Protein AF-A0A7Y9US26-F1 (afdb_monomer_lite)

Organism: NCBI:txid1119534

pLDDT: mean 77.06, std 10.56, range [42.47, 89.88]

Secondary structure (DSSP, 8-state):
-------HHHHHHHHHHHHHHHHHHHHHHHHHHHHHHHHHHHHGGGHHHHHHHHHHHHHHHHHHHHHHHHHHHHHHHHTTHHHHHHHHHHHHHHTS------

Radius of gyration: 23.84 Å; chains: 1; bounding box: 42×35×77 Å

Foldseek 3Di:
DDPPADDPVRLVVLLVVLLVLLVVLVVVLVVLVVVLVVVLVVCVVCSVVCVVVSVVSSVVSNVVSVVSSVVSNCRSVVRRPVVVVVVVVVVVVVPPDPPPPD

Sequence (102 aa):
MVDIAMDPEVAAPIVERFASLADELEQVRWSFLTQATAVDNACGEFSASVADGTDGFQVSWRSAADTCAVTAGLISGNTNVFDLELQRLDADLAQVPDISGG

Structure (mmCIF, N/CA/C/O backbone):
data_AF-A0A7Y9US26-F1
#
_entry.id   AF-A0A7Y9US26-F1
#
loop_
_atom_site.group_PDB
_atom_site.id
_atom_site.type_symbol
_atom_site.label_atom_id
_atom_site.label_alt_id
_atom_site.label_comp_id
_atom_site.label_asym_id
_atom_site.label_entity_id
_atom_site.label_seq_id
_atom_site.pdbx_PDB_ins_code
_atom_site.Cartn_x
_atom_site.Cartn_y
_atom_site.Cartn_z
_atom_site.occupancy
_atom_site.B_iso_or_equiv
_atom_site.auth_seq_id
_atom_site.auth_comp_id
_atom_site.auth_asym_id
_atom_site.auth_atom_id
_atom_site.pdbx_PDB_model_num
ATOM 1 N N . MET A 1 1 ? 6.569 3.555 -38.977 1.00 43.06 1 MET A N 1
ATOM 2 C CA . MET A 1 1 ? 6.662 2.688 -37.791 1.00 43.06 1 MET A CA 1
ATOM 3 C C . MET A 1 1 ? 6.599 3.638 -36.615 1.00 43.06 1 MET A C 1
ATOM 5 O O . MET A 1 1 ? 7.433 4.527 -36.559 1.00 43.06 1 MET A O 1
ATOM 9 N N . VAL A 1 2 ? 5.506 3.621 -35.856 1.00 43.59 2 VAL A N 1
ATOM 10 C CA . VAL A 1 2 ? 5.379 4.481 -34.672 1.00 43.59 2 VAL A CA 1
ATOM 11 C C . VAL A 1 2 ? 6.197 3.791 -33.596 1.00 43.59 2 VAL A C 1
ATOM 13 O O . VAL A 1 2 ? 5.891 2.642 -33.287 1.00 43.59 2 VAL A O 1
ATOM 16 N N . ASP A 1 3 ? 7.246 4.441 -33.100 1.00 50.47 3 ASP A N 1
ATOM 17 C CA . ASP A 1 3 ? 7.940 3.963 -31.909 1.00 50.47 3 ASP A CA 1
ATOM 18 C C . ASP A 1 3 ? 6.929 3.983 -30.760 1.00 50.47 3 ASP A C 1
ATOM 20 O O . ASP A 1 3 ? 6.481 5.042 -30.322 1.00 50.47 3 ASP A O 1
ATOM 24 N N . ILE A 1 4 ? 6.524 2.795 -30.311 1.00 57.38 4 ILE A N 1
ATOM 25 C CA . ILE A 1 4 ? 5.749 2.593 -29.078 1.00 57.38 4 ILE A CA 1
ATOM 26 C C . ILE A 1 4 ? 6.743 2.497 -27.904 1.00 57.38 4 ILE A C 1
ATOM 28 O O . ILE A 1 4 ? 6.494 1.803 -26.931 1.00 57.38 4 ILE A O 1
ATOM 32 N N . ALA A 1 5 ? 7.898 3.156 -28.015 1.00 61.25 5 ALA A N 1
ATOM 33 C CA . ALA A 1 5 ? 8.958 3.075 -27.027 1.00 61.25 5 ALA A CA 1
ATOM 34 C C . ALA A 1 5 ? 9.011 4.366 -26.214 1.00 61.25 5 ALA A C 1
ATOM 36 O O . ALA A 1 5 ? 9.034 5.472 -26.765 1.00 61.25 5 ALA A O 1
ATOM 37 N N . MET A 1 6 ? 9.006 4.223 -24.892 1.00 69.44 6 MET A N 1
ATOM 38 C CA . MET A 1 6 ? 9.196 5.345 -23.982 1.00 69.44 6 MET A CA 1
ATOM 39 C C . MET A 1 6 ? 10.691 5.610 -23.836 1.00 69.44 6 MET A C 1
ATOM 41 O O . MET A 1 6 ? 11.464 4.700 -23.556 1.00 69.44 6 MET A O 1
ATOM 45 N N . ASP A 1 7 ? 11.100 6.865 -24.013 1.00 80.69 7 ASP A N 1
ATOM 46 C CA . ASP A 1 7 ? 12.499 7.259 -23.846 1.00 80.69 7 ASP A CA 1
ATOM 47 C C . ASP A 1 7 ? 13.007 6.857 -22.438 1.00 80.69 7 ASP A C 1
ATOM 49 O O . ASP A 1 7 ? 12.328 7.157 -21.446 1.00 80.69 7 ASP A O 1
ATOM 53 N N . PRO A 1 8 ? 14.174 6.193 -22.307 1.00 78.19 8 PRO A N 1
ATOM 54 C CA . PRO A 1 8 ? 14.758 5.834 -21.015 1.00 78.19 8 PRO A CA 1
ATOM 55 C C . PRO A 1 8 ? 14.890 7.004 -20.032 1.00 78.19 8 PRO A C 1
ATOM 57 O O . PRO A 1 8 ? 14.695 6.813 -18.830 1.00 78.19 8 PRO A O 1
ATOM 60 N N . GLU A 1 9 ? 15.176 8.214 -20.521 1.00 81.06 9 GLU A N 1
ATOM 61 C CA . GLU A 1 9 ? 15.270 9.422 -19.693 1.00 81.06 9 GLU A CA 1
ATOM 62 C C . GLU A 1 9 ? 13.900 9.856 -19.152 1.00 81.06 9 GLU A C 1
ATOM 64 O O . GLU A 1 9 ? 13.811 10.444 -18.074 1.00 81.06 9 GLU A O 1
ATOM 69 N N . VAL A 1 10 ? 12.817 9.516 -19.857 1.00 81.31 10 VAL A N 1
ATOM 70 C CA . VAL A 1 10 ? 11.428 9.735 -19.422 1.00 81.31 10 VAL A CA 1
ATOM 71 C C . VAL A 1 10 ? 10.958 8.614 -18.491 1.00 81.31 10 VAL A C 1
ATOM 73 O O . VAL A 1 10 ? 10.235 8.871 -17.528 1.00 81.31 10 VAL A O 1
ATOM 76 N N . ALA A 1 11 ? 11.390 7.377 -18.734 1.00 81.00 11 ALA A N 1
ATOM 77 C CA . ALA A 1 11 ? 11.054 6.215 -17.919 1.00 81.00 11 ALA A CA 1
ATOM 78 C C . ALA A 1 11 ? 11.685 6.264 -16.518 1.00 81.00 11 ALA A C 1
ATOM 80 O O . ALA A 1 11 ? 11.019 5.945 -15.533 1.00 81.00 11 ALA A O 1
ATOM 81 N N . ALA A 1 12 ? 12.950 6.680 -16.410 1.00 81.00 12 ALA A N 1
ATOM 82 C CA . ALA A 1 12 ? 13.696 6.705 -15.151 1.00 81.00 12 ALA A CA 1
ATOM 83 C C . ALA A 1 12 ? 12.974 7.433 -13.992 1.00 81.00 12 ALA A C 1
ATOM 85 O O . ALA A 1 12 ? 12.782 6.809 -12.943 1.00 81.00 12 ALA A O 1
ATOM 86 N N . PRO A 1 13 ? 12.499 8.689 -14.144 1.00 82.75 13 PRO A N 1
ATOM 87 C CA . PRO A 1 13 ? 11.794 9.381 -13.062 1.00 82.75 13 PRO A CA 1
ATOM 88 C C . PRO A 1 13 ? 10.440 8.741 -12.715 1.00 82.75 13 PRO A C 1
ATOM 90 O O . PRO A 1 13 ? 9.989 8.839 -11.574 1.00 82.75 13 PRO A O 1
ATOM 93 N N . ILE A 1 14 ? 9.784 8.069 -13.670 1.00 81.12 14 ILE A N 1
ATOM 94 C CA . ILE A 1 14 ? 8.529 7.340 -13.430 1.00 81.12 14 ILE A CA 1
ATOM 95 C C . ILE A 1 14 ? 8.806 6.109 -12.563 1.00 81.12 14 ILE A C 1
ATOM 97 O O . ILE A 1 14 ? 8.142 5.925 -11.542 1.00 81.12 14 ILE A O 1
ATOM 101 N N . VAL A 1 15 ? 9.809 5.302 -12.926 1.00 82.38 15 VAL A N 1
ATOM 102 C CA . VAL A 1 15 ? 10.231 4.133 -12.137 1.00 82.38 15 VAL A CA 1
ATOM 103 C C . VAL A 1 15 ? 10.576 4.551 -1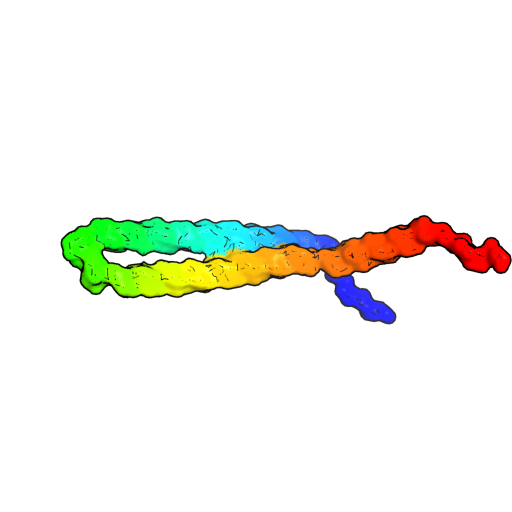0.712 1.00 82.38 15 VAL A C 1
ATOM 105 O O . VAL A 1 15 ? 10.043 3.974 -9.765 1.00 82.38 15 VAL A O 1
ATOM 108 N N . GLU A 1 16 ? 11.415 5.578 -10.554 1.00 85.75 16 GLU A N 1
ATOM 109 C CA . GLU A 1 16 ? 11.845 6.068 -9.243 1.00 85.75 16 GLU A CA 1
ATOM 110 C C . GLU A 1 16 ? 10.657 6.547 -8.403 1.00 85.75 16 GLU A C 1
ATOM 112 O O . GLU A 1 16 ? 10.508 6.144 -7.245 1.00 85.75 16 GLU A O 1
ATOM 117 N N . ARG A 1 17 ? 9.752 7.344 -8.988 1.00 88.94 17 ARG A N 1
ATOM 118 C CA . ARG A 1 17 ? 8.591 7.855 -8.254 1.00 88.94 17 ARG A CA 1
ATOM 119 C C . ARG A 1 17 ? 7.656 6.738 -7.808 1.00 88.94 17 ARG A C 1
ATOM 121 O O . ARG A 1 17 ? 7.179 6.783 -6.676 1.00 88.94 17 ARG A O 1
ATOM 128 N N . PHE A 1 18 ? 7.369 5.765 -8.670 1.00 83.38 18 PHE A N 1
ATOM 129 C CA . PHE A 1 18 ? 6.456 4.673 -8.335 1.00 83.38 18 PHE A CA 1
ATOM 130 C C . PHE A 1 18 ? 7.081 3.642 -7.390 1.00 83.38 18 PHE A C 1
ATOM 132 O O . PHE A 1 18 ? 6.365 3.103 -6.549 1.00 83.38 18 PHE A O 1
ATOM 139 N N . ALA A 1 19 ? 8.398 3.426 -7.447 1.00 82.75 19 ALA A N 1
ATOM 140 C CA . ALA A 1 19 ? 9.113 2.650 -6.434 1.00 82.75 19 ALA A CA 1
ATOM 141 C C . ALA A 1 19 ? 9.033 3.334 -5.059 1.00 82.75 19 ALA A C 1
ATOM 143 O O . ALA A 1 19 ? 8.582 2.727 -4.092 1.00 82.75 19 ALA A O 1
ATOM 144 N N . SER A 1 20 ? 9.348 4.632 -4.995 1.00 88.25 20 SER A N 1
ATOM 145 C CA . SER A 1 20 ? 9.215 5.425 -3.768 1.00 88.25 20 SER A CA 1
ATOM 146 C C . SER A 1 20 ? 7.774 5.453 -3.247 1.00 88.25 20 SER A C 1
ATOM 148 O O . SER A 1 20 ? 7.558 5.357 -2.042 1.00 88.25 20 SER A O 1
ATOM 150 N N . LEU A 1 21 ? 6.779 5.543 -4.133 1.00 84.75 21 LEU A N 1
ATOM 151 C CA . LEU A 1 21 ? 5.368 5.495 -3.751 1.00 84.75 21 LEU A CA 1
ATOM 152 C C . LEU A 1 21 ? 4.977 4.132 -3.161 1.00 84.75 21 LEU A C 1
ATOM 154 O O . LEU A 1 21 ? 4.208 4.088 -2.204 1.00 84.75 21 LEU A O 1
ATOM 158 N N . ALA A 1 22 ? 5.491 3.026 -3.705 1.00 84.56 22 ALA A N 1
ATOM 159 C CA . ALA A 1 22 ? 5.256 1.698 -3.142 1.00 84.56 22 ALA A CA 1
ATOM 160 C C . ALA A 1 22 ? 5.803 1.599 -1.706 1.00 84.56 22 ALA A C 1
ATOM 162 O O . ALA A 1 22 ? 5.090 1.138 -0.813 1.00 84.56 22 ALA A O 1
ATOM 163 N N . ASP A 1 23 ? 7.007 2.123 -1.463 1.00 87.44 23 ASP A N 1
ATOM 164 C CA . ASP A 1 23 ? 7.612 2.174 -0.127 1.00 87.44 23 ASP A CA 1
ATOM 165 C C . ASP A 1 23 ? 6.830 3.083 0.840 1.00 87.44 23 ASP A C 1
ATOM 167 O O . ASP A 1 23 ? 6.643 2.744 2.011 1.00 87.44 23 ASP A O 1
ATOM 171 N N . GLU A 1 24 ? 6.348 4.239 0.370 1.00 89.88 24 GLU A N 1
ATOM 172 C CA . GLU A 1 24 ? 5.484 5.146 1.141 1.00 89.88 24 GLU A CA 1
ATOM 173 C C . GLU A 1 24 ? 4.184 4.445 1.568 1.00 89.88 24 GLU A C 1
ATOM 175 O O . GLU A 1 24 ? 3.751 4.558 2.717 1.00 89.88 24 GLU A O 1
ATOM 180 N N . LEU A 1 25 ? 3.563 3.691 0.660 1.00 86.69 25 LEU A N 1
ATOM 181 C CA . LEU A 1 25 ? 2.311 2.978 0.915 1.00 86.69 25 LEU A CA 1
ATOM 182 C C . LEU A 1 25 ? 2.494 1.802 1.881 1.00 86.69 25 LEU A C 1
ATOM 184 O O . LEU A 1 25 ? 1.633 1.584 2.737 1.00 86.69 25 LEU A O 1
ATOM 188 N N . GLU A 1 26 ? 3.627 1.101 1.817 1.00 86.44 26 GLU A N 1
ATOM 189 C CA . GLU A 1 26 ? 3.981 0.080 2.808 1.00 86.44 26 GLU A CA 1
ATOM 190 C C . GLU A 1 26 ? 4.158 0.705 4.202 1.00 86.44 26 GLU A C 1
ATOM 192 O O . GLU A 1 26 ? 3.671 0.176 5.201 1.00 86.44 26 GLU A O 1
ATOM 197 N N . GLN A 1 27 ? 4.777 1.884 4.301 1.00 88.69 27 GLN A N 1
ATOM 198 C CA . GLN A 1 27 ? 4.883 2.599 5.579 1.00 88.69 27 GLN A CA 1
ATOM 199 C C . GLN A 1 27 ? 3.513 3.031 6.122 1.00 88.69 27 GLN A C 1
ATOM 201 O O . GLN A 1 27 ? 3.241 2.883 7.317 1.00 88.69 27 GLN A O 1
ATOM 206 N N . VAL A 1 28 ? 2.618 3.522 5.259 1.00 87.81 28 VAL A N 1
ATOM 207 C CA . VAL A 1 28 ? 1.232 3.862 5.628 1.00 87.81 28 VAL A CA 1
ATOM 208 C C . VAL A 1 28 ? 0.491 2.633 6.160 1.00 87.81 28 VAL A C 1
ATOM 210 O O . VAL A 1 28 ? -0.180 2.712 7.192 1.00 87.81 28 VAL A O 1
ATOM 213 N N . ARG A 1 29 ? 0.656 1.480 5.509 1.00 84.75 29 ARG A N 1
ATOM 214 C CA . ARG A 1 29 ? 0.104 0.197 5.955 1.00 84.75 29 ARG A CA 1
ATOM 215 C C . ARG A 1 29 ? 0.556 -0.157 7.375 1.00 84.75 29 ARG A C 1
ATOM 217 O O . ARG A 1 29 ? -0.285 -0.494 8.212 1.00 84.75 29 ARG A O 1
ATOM 224 N N . TRP A 1 30 ? 1.849 -0.032 7.679 1.00 85.25 30 TRP A N 1
ATOM 225 C CA . TRP A 1 30 ? 2.364 -0.245 9.039 1.00 85.25 30 TRP A CA 1
ATOM 226 C C . TRP A 1 30 ? 1.802 0.762 10.045 1.00 85.25 30 TRP A C 1
ATOM 228 O O . TRP A 1 30 ? 1.455 0.383 11.164 1.00 85.25 30 TRP A O 1
ATOM 238 N N . SER A 1 31 ? 1.633 2.022 9.644 1.00 87.88 31 SER A N 1
ATOM 239 C CA . SER A 1 31 ? 1.045 3.058 10.500 1.00 87.88 31 SER A CA 1
ATOM 240 C C . SER A 1 31 ? -0.389 2.722 10.924 1.00 87.88 31 SER A C 1
ATOM 242 O O . SER A 1 31 ? -0.728 2.862 12.101 1.00 87.88 31 SER A O 1
ATOM 244 N N . PHE A 1 32 ? -1.225 2.206 10.015 1.00 83.25 32 PHE A N 1
ATOM 245 C CA . PHE A 1 32 ? -2.585 1.773 10.360 1.00 83.25 32 PHE A CA 1
ATOM 246 C C . PHE A 1 32 ? -2.604 0.604 11.350 1.00 83.25 32 PHE A C 1
ATOM 248 O O . PHE A 1 32 ? -3.440 0.588 12.253 1.00 83.25 32 PHE A O 1
ATOM 255 N N . LEU A 1 33 ? -1.664 -0.340 11.234 1.00 82.62 33 LEU A N 1
ATOM 256 C CA . LEU A 1 33 ? -1.510 -1.429 12.204 1.00 82.62 33 LEU A CA 1
ATOM 257 C C . LEU A 1 33 ? -1.194 -0.878 13.601 1.00 82.62 33 LEU A C 1
ATOM 259 O O . LEU A 1 33 ? -1.823 -1.271 14.581 1.00 82.62 33 LEU A O 1
ATOM 263 N N . THR A 1 34 ? -0.243 0.053 13.692 1.00 86.44 34 THR A N 1
ATOM 264 C CA . THR A 1 34 ? 0.134 0.684 14.962 1.00 86.44 34 THR A CA 1
ATOM 265 C C . THR A 1 34 ? -1.029 1.459 15.579 1.00 86.44 34 THR A C 1
ATOM 267 O O . THR A 1 34 ? -1.263 1.347 16.781 1.00 86.44 34 THR A O 1
ATOM 270 N N . GLN A 1 35 ? -1.778 2.215 14.775 1.00 84.81 35 GLN A N 1
ATOM 271 C CA . GLN A 1 35 ? -2.924 2.994 15.248 1.00 84.81 35 GLN A CA 1
ATOM 272 C C . GLN A 1 35 ? -4.070 2.104 15.739 1.00 84.81 35 GLN A C 1
ATOM 274 O O . GLN A 1 35 ? -4.624 2.381 16.798 1.00 84.81 35 GLN A O 1
ATOM 279 N N . ALA A 1 36 ? -4.387 1.014 15.031 1.00 80.19 36 ALA A N 1
ATOM 280 C CA . ALA A 1 36 ? -5.408 0.057 15.463 1.00 80.19 36 ALA A CA 1
ATOM 281 C C . ALA A 1 36 ? -5.064 -0.550 16.833 1.00 80.19 36 ALA A C 1
ATOM 283 O O . ALA A 1 36 ? -5.881 -0.516 17.750 1.00 80.19 36 ALA A O 1
ATOM 284 N N . THR A 1 37 ? -3.816 -0.993 17.013 1.00 83.19 37 THR A N 1
ATOM 285 C CA . THR A 1 37 ? -3.319 -1.497 18.303 1.00 83.19 37 THR A CA 1
ATOM 286 C C . THR A 1 37 ? -3.384 -0.432 19.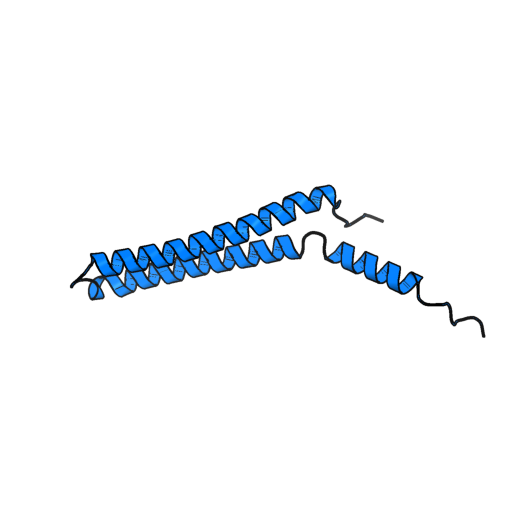402 1.00 83.19 37 THR A C 1
ATOM 288 O O . THR A 1 37 ? -3.687 -0.737 20.553 1.00 83.19 37 THR A O 1
ATOM 291 N N . ALA A 1 38 ? -3.094 0.832 19.082 1.00 85.88 38 ALA A N 1
ATOM 292 C CA . ALA A 1 38 ? -3.185 1.922 20.050 1.00 85.88 38 ALA A CA 1
ATOM 293 C C . ALA A 1 38 ? -4.635 2.184 20.493 1.00 85.88 38 ALA A C 1
ATOM 295 O O . ALA A 1 38 ? -4.867 2.412 21.678 1.00 85.88 38 ALA A O 1
ATOM 296 N N . VAL A 1 39 ? -5.594 2.123 19.564 1.00 81.62 39 VAL A N 1
ATOM 297 C CA . VAL A 1 39 ? -7.029 2.257 19.860 1.00 81.62 39 VAL A CA 1
ATOM 298 C C . VAL A 1 39 ? -7.506 1.110 20.745 1.00 81.62 39 VAL A C 1
ATOM 300 O O . VAL A 1 39 ? -8.105 1.371 21.784 1.00 81.62 39 VAL A O 1
ATOM 303 N N . ASP A 1 40 ? -7.174 -0.133 20.396 1.00 81.81 40 ASP A N 1
ATOM 304 C CA . ASP A 1 40 ? -7.554 -1.314 21.180 1.00 81.81 40 ASP A CA 1
ATOM 305 C C . ASP A 1 40 ? -7.041 -1.225 22.630 1.00 81.81 40 ASP A C 1
ATOM 307 O O . ASP A 1 40 ? -7.805 -1.341 23.592 1.00 81.81 40 ASP A O 1
ATOM 311 N N . ASN A 1 41 ? -5.764 -0.862 22.794 1.00 83.81 41 ASN A N 1
ATOM 312 C CA . ASN A 1 41 ? -5.160 -0.636 24.107 1.00 83.81 41 ASN A CA 1
ATOM 313 C C . ASN A 1 41 ? -5.819 0.516 24.884 1.00 83.81 41 ASN A C 1
ATOM 315 O O . ASN A 1 41 ? -5.961 0.433 26.105 1.00 83.81 41 ASN A O 1
ATOM 319 N N . ALA A 1 42 ? -6.206 1.601 24.205 1.00 84.44 42 ALA A N 1
ATOM 320 C CA . ALA A 1 42 ? -6.848 2.752 24.839 1.00 84.44 42 ALA A CA 1
ATOM 321 C C . ALA A 1 42 ? -8.275 2.442 25.316 1.00 84.44 42 ALA A C 1
ATOM 323 O O . ALA A 1 42 ? -8.748 3.055 26.273 1.00 84.44 42 ALA A O 1
ATOM 324 N N . CYS A 1 43 ? -8.957 1.494 24.674 1.00 84.88 43 CYS A N 1
ATOM 325 C CA . CYS A 1 43 ? -10.316 1.107 25.032 1.00 84.88 43 CYS A CA 1
ATOM 326 C C . CYS A 1 43 ? -10.387 0.225 26.285 1.00 84.88 43 CYS A C 1
ATOM 328 O O . CYS A 1 43 ? -11.437 0.191 26.928 1.00 84.88 43 CYS A O 1
ATOM 330 N N . GLY A 1 44 ? -9.290 -0.425 26.684 1.00 84.06 44 GLY A N 1
ATOM 331 C CA . GLY A 1 44 ? -9.199 -1.152 27.951 1.00 84.06 44 GLY A CA 1
ATOM 332 C C . GLY A 1 44 ? 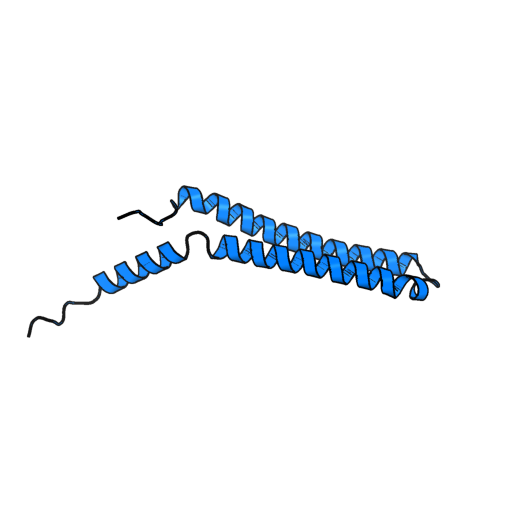-10.305 -2.200 28.102 1.00 84.06 44 GLY A C 1
ATOM 333 O O . GLY A 1 44 ? -10.411 -3.114 27.292 1.00 84.06 44 GLY A O 1
ATOM 334 N N . GLU A 1 45 ? -11.153 -2.061 29.124 1.00 85.12 45 GLU A N 1
ATOM 335 C CA . GLU A 1 45 ? -12.288 -2.973 29.359 1.00 85.12 45 GLU A CA 1
ATOM 336 C C . GLU A 1 45 ? -13.389 -2.901 28.284 1.00 85.12 45 GLU A C 1
ATOM 338 O O . GLU A 1 45 ? -14.184 -3.829 28.150 1.00 85.12 45 GLU A O 1
ATOM 343 N N . PHE A 1 46 ? -13.426 -1.824 27.494 1.00 82.69 46 PHE A N 1
ATOM 344 C CA . PHE A 1 46 ? -14.382 -1.625 26.404 1.00 82.69 46 PHE A CA 1
ATOM 345 C C . PHE A 1 46 ? -13.853 -2.084 25.041 1.00 82.69 46 PHE A C 1
ATOM 347 O O . PHE A 1 46 ? -14.559 -1.909 24.048 1.00 82.69 46 PHE A O 1
ATOM 354 N N . SER A 1 47 ? -12.648 -2.663 24.969 1.00 81.56 47 SER A N 1
ATOM 355 C CA . SER A 1 47 ? -12.040 -3.148 23.718 1.00 81.56 47 SER A CA 1
ATOM 356 C C . SER A 1 47 ? -12.989 -4.051 22.930 1.00 81.56 47 SER A C 1
ATOM 358 O O . SER A 1 47 ? -13.226 -3.822 21.749 1.00 81.56 47 SER A O 1
ATOM 360 N N . ALA A 1 48 ? -13.664 -4.983 23.607 1.00 81.38 48 ALA A N 1
ATOM 361 C CA . ALA A 1 48 ? -14.642 -5.879 22.990 1.00 81.38 48 ALA A CA 1
ATOM 362 C C . ALA A 1 48 ? -15.812 -5.146 22.301 1.00 81.38 48 ALA A C 1
ATOM 364 O O . ALA A 1 48 ? -16.338 -5.632 21.306 1.00 81.38 48 ALA A O 1
ATOM 365 N N . SER A 1 49 ? -16.211 -3.972 22.798 1.00 83.94 49 SER A N 1
ATOM 366 C CA . SER A 1 49 ? -17.317 -3.184 22.232 1.00 83.94 49 SER A CA 1
ATOM 367 C C . SER A 1 49 ? -16.916 -2.391 20.987 1.00 83.94 49 SER A C 1
ATOM 369 O O . SER A 1 49 ? -17.787 -1.963 20.231 1.00 83.94 49 SER A O 1
ATOM 371 N N . VAL A 1 50 ? -15.617 -2.161 20.783 1.00 80.25 50 VAL A N 1
ATOM 372 C CA . VAL A 1 50 ? -15.077 -1.409 19.639 1.00 80.25 50 VAL A CA 1
ATOM 373 C C . VAL A 1 50 ? -14.265 -2.278 18.678 1.00 80.25 50 VAL A C 1
ATOM 375 O O . VAL A 1 50 ? -13.860 -1.783 17.624 1.00 80.25 50 VAL A O 1
ATOM 378 N N . ALA A 1 51 ? -14.032 -3.546 19.030 1.00 80.38 51 ALA A N 1
ATOM 379 C CA . ALA A 1 51 ? -13.191 -4.483 18.294 1.00 80.38 51 ALA A CA 1
ATOM 380 C C . ALA A 1 51 ? -13.643 -4.607 16.837 1.00 80.38 51 ALA A C 1
ATOM 382 O O . ALA A 1 51 ? -12.864 -4.306 15.943 1.00 80.38 51 ALA A O 1
ATOM 383 N N . ASP A 1 52 ? -14.927 -4.883 16.591 1.00 81.00 52 ASP A N 1
ATOM 384 C CA . ASP A 1 52 ? -15.464 -5.029 15.230 1.00 81.00 52 ASP A CA 1
ATOM 385 C C . ASP A 1 52 ? -15.240 -3.779 14.358 1.00 81.00 52 ASP A C 1
ATOM 387 O O . ASP A 1 52 ? -14.930 -3.874 13.169 1.00 81.00 52 ASP A O 1
ATOM 391 N N . GLY A 1 53 ? -15.381 -2.585 14.944 1.00 80.62 53 GLY A N 1
ATOM 392 C CA . GLY A 1 53 ? -15.161 -1.320 14.240 1.00 80.62 53 GLY A CA 1
ATOM 393 C C . GLY A 1 53 ? -13.681 -1.054 13.961 1.00 80.62 53 GLY A C 1
ATOM 394 O O . GLY A 1 53 ? -13.326 -0.605 12.870 1.00 80.62 53 GLY A O 1
ATOM 395 N N . THR A 1 54 ? -12.821 -1.359 14.932 1.00 80.81 54 THR A N 1
ATOM 396 C CA . THR A 1 54 ? -11.364 -1.183 14.837 1.00 80.81 54 THR A CA 1
ATOM 397 C C . THR A 1 54 ? -10.757 -2.181 13.851 1.00 80.81 54 THR A C 1
ATOM 399 O O . THR A 1 54 ? -9.963 -1.789 12.994 1.00 80.81 54 THR A O 1
ATOM 402 N N . ASP A 1 55 ? -11.212 -3.433 13.884 1.00 82.31 55 ASP A N 1
ATOM 403 C CA . ASP A 1 55 ? -10.843 -4.491 12.945 1.00 82.31 55 ASP A CA 1
ATOM 404 C C . ASP A 1 55 ? -11.318 -4.156 11.530 1.00 82.31 55 ASP A C 1
ATOM 406 O O . ASP A 1 55 ? -10.541 -4.216 10.575 1.00 82.31 55 ASP A O 1
ATOM 410 N N . GLY A 1 56 ? -12.576 -3.727 11.374 1.00 81.81 56 GLY A N 1
ATOM 411 C CA . GLY A 1 56 ? -13.119 -3.308 10.082 1.00 81.81 56 GLY A CA 1
ATOM 412 C C . GLY A 1 56 ? -12.348 -2.132 9.475 1.00 81.81 56 GLY A C 1
ATOM 413 O O . GLY A 1 56 ? -12.016 -2.147 8.284 1.00 81.81 56 GLY A O 1
ATOM 414 N N . PHE A 1 57 ? -12.003 -1.137 10.295 1.00 79.56 57 PHE A N 1
ATOM 415 C CA . PHE A 1 57 ? -11.147 -0.018 9.904 1.00 79.56 57 PHE A CA 1
ATOM 416 C C . PHE A 1 57 ? -9.761 -0.505 9.458 1.00 79.56 57 PHE A C 1
ATOM 418 O O . PHE A 1 57 ? -9.309 -0.160 8.363 1.00 79.56 57 PHE A O 1
ATOM 425 N N . GLN A 1 58 ? -9.109 -1.349 10.259 1.00 81.69 58 GLN A N 1
ATOM 426 C CA . GLN A 1 58 ? -7.771 -1.866 9.979 1.00 81.69 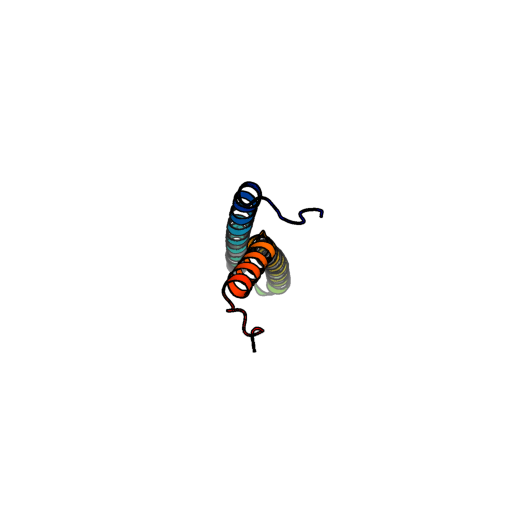58 GLN A CA 1
ATOM 427 C C . GLN A 1 58 ? -7.728 -2.679 8.680 1.00 81.69 58 GLN A C 1
ATOM 429 O O . GLN A 1 58 ? -6.855 -2.462 7.837 1.00 81.69 58 GLN A O 1
ATOM 434 N N . VAL A 1 59 ? -8.678 -3.597 8.494 1.00 82.69 59 VAL A N 1
ATOM 435 C CA . VAL A 1 59 ? -8.768 -4.447 7.300 1.00 82.69 59 VAL A CA 1
ATOM 436 C C . VAL A 1 59 ? -8.979 -3.602 6.047 1.00 82.69 59 VAL A C 1
ATOM 438 O O . VAL A 1 59 ? -8.298 -3.824 5.043 1.00 82.69 59 VAL A O 1
ATOM 441 N N . SER A 1 60 ? -9.873 -2.612 6.110 1.00 83.75 60 SER A N 1
ATOM 442 C CA . SER A 1 60 ? -10.207 -1.761 4.962 1.00 83.75 60 SER A CA 1
ATOM 443 C C . SER A 1 60 ? -9.012 -0.923 4.506 1.00 83.75 60 SER A C 1
ATOM 445 O O . SER A 1 60 ? -8.670 -0.916 3.323 1.00 83.75 60 SER A O 1
ATOM 447 N N . TRP A 1 61 ? -8.328 -0.261 5.442 1.00 82.62 61 TRP A N 1
ATOM 448 C CA . TRP A 1 61 ? -7.174 0.579 5.115 1.00 82.62 61 TRP A CA 1
ATOM 449 C C . TRP A 1 61 ? -5.950 -0.224 4.694 1.00 82.62 61 TRP A C 1
ATOM 451 O O . TRP A 1 61 ? -5.246 0.188 3.772 1.00 82.62 61 TRP A O 1
ATOM 461 N N . ARG A 1 62 ? -5.732 -1.401 5.292 1.00 83.19 62 ARG A N 1
ATOM 462 C CA . ARG A 1 62 ? -4.692 -2.326 4.837 1.00 83.19 62 ARG A CA 1
ATOM 463 C C . ARG A 1 62 ? -4.948 -2.772 3.402 1.00 83.19 62 ARG A C 1
ATOM 465 O O . ARG A 1 62 ? -4.049 -2.692 2.579 1.00 83.19 62 ARG A O 1
ATOM 472 N N . SER A 1 63 ? -6.177 -3.181 3.086 1.00 84.19 63 SER A N 1
ATOM 473 C CA . SER A 1 63 ? -6.532 -3.624 1.734 1.00 84.19 63 SER A CA 1
ATOM 474 C C . SER A 1 63 ? -6.353 -2.516 0.690 1.00 84.19 63 SER A C 1
ATOM 476 O O . SER A 1 63 ? -5.882 -2.793 -0.416 1.00 84.19 63 SER A O 1
ATOM 478 N N . ALA A 1 64 ? -6.695 -1.271 1.032 1.00 82.31 64 ALA A N 1
ATOM 479 C CA . ALA A 1 64 ? -6.470 -0.122 0.161 1.00 82.31 64 ALA A CA 1
ATOM 480 C C . ALA A 1 64 ? -4.971 0.144 -0.058 1.00 82.31 64 ALA A C 1
ATOM 482 O O . ALA A 1 64 ? -4.539 0.292 -1.201 1.00 82.31 64 ALA A O 1
ATOM 483 N N . ALA A 1 65 ? -4.173 0.150 1.015 1.00 84.69 65 ALA A N 1
ATOM 484 C CA . ALA A 1 65 ? -2.728 0.355 0.935 1.00 84.69 65 ALA A CA 1
ATOM 485 C C . ALA A 1 65 ? -2.032 -0.755 0.128 1.00 84.69 65 ALA A C 1
ATOM 487 O O . ALA A 1 65 ? -1.256 -0.438 -0.770 1.00 84.69 65 ALA A O 1
ATOM 488 N N . ASP A 1 66 ? -2.380 -2.025 0.368 1.00 83.88 66 ASP A N 1
ATOM 489 C CA . ASP A 1 66 ? -1.856 -3.180 -0.375 1.00 83.88 66 ASP A CA 1
ATOM 490 C C . ASP A 1 66 ? -2.156 -3.045 -1.880 1.00 83.88 66 ASP A C 1
ATOM 492 O O . ASP A 1 66 ? -1.271 -3.209 -2.719 1.00 83.88 66 ASP A O 1
ATOM 496 N N . THR A 1 67 ? -3.395 -2.684 -2.240 1.00 87.62 67 THR A N 1
ATOM 497 C CA . THR A 1 67 ? -3.802 -2.510 -3.647 1.00 87.62 67 THR A CA 1
ATOM 498 C C . THR A 1 67 ? -3.000 -1.404 -4.330 1.00 87.62 67 THR A C 1
ATOM 500 O O . THR A 1 67 ? -2.518 -1.577 -5.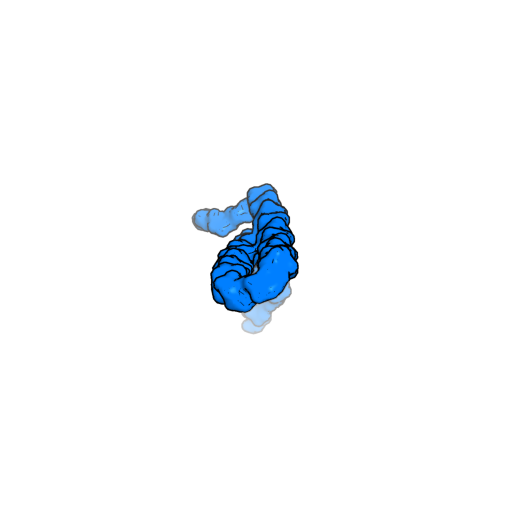454 1.00 87.62 67 THR A O 1
ATOM 503 N N . CYS A 1 68 ? -2.831 -0.268 -3.654 1.00 82.50 68 CYS A N 1
ATOM 504 C CA . CYS A 1 68 ? -2.052 0.846 -4.175 1.00 82.50 68 CYS A CA 1
ATOM 505 C C . CYS A 1 68 ? -0.567 0.479 -4.307 1.00 82.50 68 CYS A C 1
ATOM 507 O O . CYS A 1 68 ? 0.036 0.805 -5.327 1.00 82.50 68 CYS A O 1
ATOM 509 N N . ALA A 1 69 ? 0.012 -0.224 -3.327 1.00 80.31 69 ALA A N 1
ATOM 510 C CA . ALA A 1 69 ? 1.420 -0.618 -3.334 1.00 80.31 69 ALA A CA 1
ATOM 511 C C . ALA A 1 69 ? 1.718 -1.611 -4.466 1.00 80.31 69 ALA A C 1
ATOM 513 O O . ALA A 1 69 ? 2.665 -1.416 -5.226 1.00 80.31 69 ALA A O 1
ATOM 514 N N . VAL A 1 70 ? 0.859 -2.620 -4.651 1.00 81.25 70 VAL A N 1
ATOM 515 C CA . VAL A 1 70 ? 0.950 -3.565 -5.777 1.00 81.25 70 VAL A CA 1
ATOM 516 C C . VAL A 1 70 ? 0.846 -2.828 -7.107 1.00 81.25 70 VAL A C 1
ATOM 518 O O . VAL A 1 70 ? 1.652 -3.056 -8.003 1.00 81.25 70 VAL A O 1
ATOM 521 N N . THR A 1 71 ? -0.115 -1.913 -7.239 1.00 84.31 71 THR A N 1
ATOM 522 C CA . THR A 1 71 ? -0.294 -1.140 -8.476 1.00 84.31 71 THR A CA 1
ATOM 523 C C . THR A 1 71 ? 0.922 -0.259 -8.762 1.00 84.31 71 THR A C 1
ATOM 525 O O . THR A 1 71 ? 1.386 -0.211 -9.898 1.00 84.31 71 THR A O 1
ATOM 528 N N . ALA A 1 72 ? 1.479 0.396 -7.742 1.00 78.69 72 ALA A N 1
ATOM 529 C CA . ALA A 1 72 ? 2.685 1.202 -7.877 1.00 78.69 72 ALA A CA 1
ATOM 530 C C . ALA A 1 72 ? 3.891 0.349 -8.302 1.00 78.69 72 ALA A C 1
ATOM 532 O O . ALA A 1 72 ? 4.594 0.721 -9.239 1.00 78.69 72 ALA A O 1
ATOM 533 N N . GLY A 1 73 ? 4.072 -0.828 -7.696 1.00 73.88 73 GLY A N 1
ATOM 534 C CA . GLY A 1 73 ? 5.111 -1.786 -8.079 1.00 73.88 73 GLY A CA 1
ATOM 535 C C . GLY A 1 73 ? 4.945 -2.331 -9.502 1.00 73.88 73 GLY A C 1
ATOM 536 O O . GLY A 1 73 ? 5.926 -2.492 -10.220 1.00 73.88 73 GLY A O 1
ATOM 537 N N . LEU A 1 74 ? 3.710 -2.570 -9.953 1.00 78.94 74 LEU A N 1
ATOM 538 C CA . LEU A 1 74 ? 3.437 -2.963 -11.339 1.00 78.94 74 LEU A CA 1
ATOM 539 C C . LEU A 1 74 ? 3.774 -1.841 -12.320 1.00 78.94 74 LEU A C 1
ATOM 541 O O . LEU A 1 74 ? 4.316 -2.108 -13.388 1.00 78.94 74 LEU A O 1
ATOM 545 N N . ILE A 1 75 ? 3.468 -0.590 -11.978 1.00 79.06 75 ILE A N 1
ATOM 546 C CA . ILE A 1 75 ? 3.805 0.550 -12.832 1.00 79.06 75 ILE A CA 1
ATOM 547 C C . ILE A 1 75 ? 5.322 0.715 -12.906 1.00 79.06 75 ILE A C 1
ATOM 549 O O . ILE A 1 75 ? 5.852 0.786 -14.011 1.00 79.06 75 ILE A O 1
ATOM 553 N N . SER A 1 76 ? 6.036 0.720 -11.777 1.00 77.31 76 SER A N 1
ATOM 554 C CA . SER A 1 76 ? 7.500 0.833 -11.791 1.00 77.31 76 SER A CA 1
ATOM 555 C C . SER A 1 76 ? 8.161 -0.346 -12.508 1.00 77.31 76 SER A C 1
ATOM 557 O O . SER A 1 76 ? 9.078 -0.135 -13.293 1.00 77.31 76 SER A O 1
ATOM 559 N N . GLY A 1 77 ? 7.659 -1.567 -12.304 1.00 72.75 77 GLY A N 1
ATOM 560 C CA . GLY A 1 77 ? 8.177 -2.781 -12.929 1.00 72.75 77 GLY A CA 1
ATOM 561 C C . GLY A 1 77 ? 7.877 -2.899 -14.422 1.00 72.75 77 GLY A C 1
ATOM 562 O O . GLY A 1 77 ? 8.681 -3.469 -15.140 1.00 72.75 77 GLY A O 1
ATOM 563 N N . ASN A 1 78 ? 6.762 -2.357 -14.915 1.00 77.88 78 ASN A N 1
ATOM 564 C CA . ASN A 1 78 ? 6.408 -2.447 -16.338 1.00 77.88 78 ASN A CA 1
ATOM 565 C C . ASN A 1 78 ? 6.882 -1.239 -17.154 1.00 77.88 78 ASN A C 1
ATOM 567 O O . ASN A 1 78 ? 6.912 -1.296 -18.384 1.00 77.88 78 ASN A O 1
ATOM 571 N N . THR A 1 79 ? 7.247 -0.142 -16.491 1.00 76.62 79 THR A N 1
ATOM 572 C CA . THR A 1 79 ? 7.805 1.041 -17.149 1.00 76.62 79 THR A CA 1
ATOM 573 C C . THR A 1 79 ? 9.127 0.645 -17.816 1.00 76.62 79 THR A C 1
ATOM 575 O O . THR A 1 79 ? 10.110 0.361 -17.140 1.00 76.62 79 THR A O 1
ATOM 578 N N . ASN A 1 80 ? 9.141 0.632 -19.154 1.00 66.25 80 ASN A N 1
ATOM 579 C CA . ASN A 1 80 ? 10.306 0.360 -20.011 1.00 66.25 80 ASN A CA 1
ATOM 580 C C . ASN A 1 80 ? 10.809 -1.102 -20.078 1.00 66.25 80 ASN A C 1
ATOM 582 O O . ASN A 1 80 ? 11.808 -1.378 -20.741 1.00 66.25 80 ASN A O 1
ATOM 586 N N . VAL A 1 81 ? 10.138 -2.060 -19.425 1.00 65.19 81 VAL A N 1
ATOM 587 C CA . VAL A 1 81 ? 10.583 -3.470 -19.423 1.00 65.19 81 VAL A CA 1
ATOM 588 C C . VAL A 1 81 ? 10.291 -4.187 -20.737 1.00 65.19 81 VAL A C 1
ATOM 590 O O . VAL A 1 81 ? 11.163 -4.900 -21.226 1.00 65.19 81 VAL A O 1
ATOM 593 N N . PHE A 1 82 ? 9.139 -3.943 -21.366 1.00 58.06 82 PHE A N 1
ATOM 594 C CA . PHE A 1 82 ? 8.829 -4.561 -22.661 1.00 58.06 82 PHE A CA 1
ATOM 595 C C . PHE A 1 82 ? 9.811 -4.142 -23.765 1.00 58.06 82 PHE A C 1
ATOM 597 O O . PHE A 1 82 ? 10.190 -4.970 -24.589 1.00 58.06 82 PHE A O 1
ATOM 604 N N . ASP A 1 83 ? 10.290 -2.897 -23.740 1.00 60.56 83 ASP A N 1
ATOM 605 C CA . ASP A 1 83 ? 11.281 -2.414 -24.707 1.00 60.56 83 ASP A CA 1
ATOM 606 C C . ASP A 1 83 ? 12.672 -3.012 -24.451 1.00 60.56 83 ASP A C 1
ATOM 608 O O . ASP A 1 83 ? 13.354 -3.413 -25.393 1.00 60.56 83 ASP A O 1
ATOM 612 N N . LEU A 1 84 ? 13.086 -3.148 -23.184 1.00 61.19 84 LEU A N 1
ATOM 613 C CA . LEU A 1 84 ? 14.339 -3.827 -22.826 1.00 61.19 84 LEU A CA 1
ATOM 614 C C . LEU A 1 84 ? 14.319 -5.318 -23.192 1.00 61.19 84 LEU A C 1
ATOM 616 O O . LEU A 1 84 ? 15.341 -5.862 -23.613 1.00 61.19 84 LEU A O 1
ATOM 620 N N . GLU A 1 85 ? 13.177 -5.988 -23.033 1.00 62.78 85 GLU A N 1
ATOM 621 C CA . GLU A 1 85 ? 12.993 -7.386 -23.432 1.00 62.78 85 GLU A CA 1
ATOM 622 C C . GLU A 1 85 ? 13.032 -7.554 -24.955 1.00 62.78 85 GLU A C 1
ATOM 624 O O . GLU A 1 85 ? 13.708 -8.460 -25.441 1.00 62.78 85 GLU A O 1
ATOM 629 N N . LEU A 1 86 ? 12.390 -6.657 -25.711 1.00 61.22 86 LEU A N 1
ATOM 630 C CA . LEU A 1 86 ? 12.438 -6.655 -27.177 1.00 61.22 86 LEU A CA 1
ATOM 631 C C . LEU A 1 86 ? 13.849 -6.371 -27.705 1.00 61.22 86 LEU A C 1
ATOM 633 O O . LEU A 1 86 ? 14.330 -7.100 -28.566 1.00 61.22 86 LEU A O 1
ATOM 637 N N . GLN A 1 87 ? 14.560 -5.388 -27.143 1.00 67.69 87 GLN A N 1
ATOM 638 C CA . GLN A 1 87 ? 15.946 -5.094 -27.528 1.00 67.69 87 GLN A CA 1
ATOM 639 C C . GLN A 1 87 ? 16.898 -6.256 -27.224 1.00 67.69 87 GLN A C 1
ATOM 641 O O . GLN A 1 87 ? 17.810 -6.528 -28.006 1.00 67.69 87 GLN A O 1
ATOM 646 N N . ARG A 1 88 ? 16.700 -6.955 -26.098 1.00 68.56 88 ARG A N 1
ATOM 647 C CA . ARG A 1 88 ? 17.460 -8.174 -25.780 1.00 68.56 88 ARG A CA 1
ATOM 648 C C . ARG A 1 88 ? 17.159 -9.294 -26.766 1.00 68.56 88 ARG A C 1
ATOM 650 O O . ARG A 1 88 ? 18.095 -9.918 -27.247 1.00 68.56 88 ARG A O 1
ATOM 657 N N . LEU A 1 89 ? 15.889 -9.506 -27.106 1.00 68.81 89 LEU A N 1
ATOM 658 C CA . LEU A 1 89 ? 15.489 -10.506 -28.093 1.00 68.81 89 LEU A CA 1
ATOM 659 C C . LEU A 1 89 ? 16.076 -10.206 -29.482 1.00 68.81 89 LEU A C 1
ATOM 661 O O . LEU A 1 89 ? 16.590 -11.115 -30.130 1.00 68.81 89 LEU A O 1
ATOM 665 N N . ASP A 1 90 ? 16.055 -8.946 -29.917 1.00 71.56 90 ASP A N 1
ATOM 666 C CA . ASP A 1 90 ? 16.658 -8.513 -31.182 1.00 71.56 90 ASP A CA 1
ATOM 667 C C . ASP A 1 90 ? 18.183 -8.706 -31.179 1.00 71.56 90 ASP A C 1
ATOM 669 O O . ASP A 1 90 ? 18.756 -9.175 -32.166 1.00 71.56 90 ASP A O 1
ATOM 673 N N . ALA A 1 91 ? 18.853 -8.396 -30.065 1.00 70.81 91 ALA A N 1
ATOM 674 C CA . ALA A 1 91 ? 20.289 -8.619 -29.905 1.00 70.81 91 ALA A CA 1
ATOM 675 C C . ALA A 1 91 ? 20.653 -10.114 -29.910 1.00 70.81 91 ALA A C 1
ATOM 677 O O . ALA A 1 91 ? 21.646 -10.494 -30.534 1.00 70.81 91 ALA A O 1
ATOM 678 N N . ASP A 1 92 ? 19.847 -10.958 -29.263 1.00 76.75 92 ASP A N 1
ATOM 679 C CA . ASP A 1 92 ? 20.026 -12.410 -29.245 1.00 76.75 92 ASP A CA 1
ATOM 680 C C . ASP A 1 92 ? 19.811 -13.005 -30.646 1.00 76.75 92 ASP A C 1
ATOM 682 O O . ASP A 1 92 ? 20.622 -13.810 -31.107 1.00 76.75 92 ASP A O 1
ATOM 686 N N . LEU A 1 93 ? 18.778 -12.559 -31.373 1.00 70.94 93 LEU A N 1
ATOM 687 C CA . LEU A 1 93 ? 18.510 -12.964 -32.758 1.00 70.94 93 LEU A CA 1
ATOM 688 C C . LEU A 1 93 ? 19.617 -12.523 -33.724 1.00 70.94 93 LEU A C 1
ATOM 690 O O . LEU A 1 93 ? 19.970 -13.280 -34.626 1.00 70.94 93 LEU A O 1
ATOM 694 N N . ALA A 1 94 ? 20.204 -11.342 -33.522 1.00 74.81 94 ALA A N 1
ATOM 695 C CA . ALA A 1 94 ? 21.325 -10.851 -34.324 1.00 74.81 94 ALA A CA 1
ATOM 696 C C . ALA A 1 94 ? 22.629 -11.646 -34.108 1.00 74.81 94 ALA A C 1
ATOM 698 O O . ALA A 1 94 ? 23.534 -11.576 -34.942 1.00 74.81 94 ALA A O 1
ATOM 699 N N . GLN A 1 95 ? 22.741 -12.397 -33.008 1.00 73.62 95 GLN A N 1
ATOM 700 C CA . 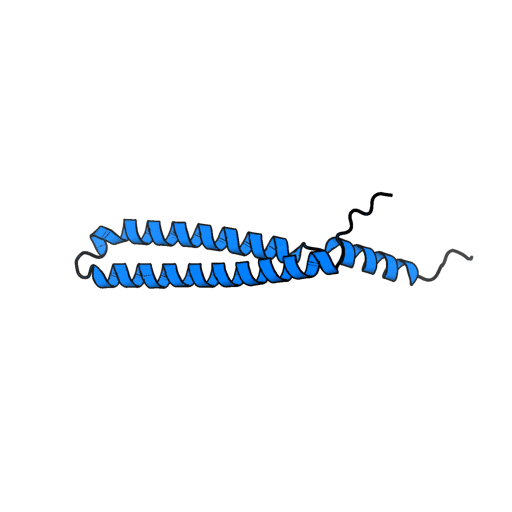GLN A 1 95 ? 23.893 -13.252 -32.702 1.00 73.62 95 GLN A CA 1
ATOM 701 C C . GLN A 1 95 ? 23.708 -14.712 -33.137 1.00 73.62 95 GLN A C 1
ATOM 703 O O . GLN A 1 95 ? 24.672 -15.479 -33.079 1.00 73.62 95 GLN A O 1
ATOM 708 N N . VAL A 1 96 ? 22.516 -15.113 -33.597 1.00 66.81 96 VAL A N 1
ATOM 709 C CA . VAL A 1 96 ? 22.298 -16.458 -34.145 1.00 66.81 96 VAL A CA 1
ATOM 710 C C . VAL A 1 96 ? 23.026 -16.564 -35.494 1.00 66.81 96 VAL A C 1
ATOM 712 O O . VAL A 1 96 ? 22.696 -15.821 -36.420 1.00 66.81 96 VAL A O 1
ATOM 715 N N . PRO A 1 97 ? 24.014 -17.469 -35.648 1.00 61.69 97 PRO A N 1
ATOM 716 C CA . PRO A 1 97 ? 24.705 -17.635 -36.916 1.00 61.69 97 PRO A CA 1
ATOM 717 C C . PRO A 1 97 ? 23.740 -18.151 -37.983 1.00 61.69 97 PRO A C 1
ATOM 719 O O . PRO A 1 97 ? 22.986 -19.098 -37.749 1.00 61.69 97 PRO A O 1
ATOM 722 N N . ASP A 1 98 ? 23.803 -17.545 -39.166 1.00 63.62 98 ASP A N 1
ATOM 723 C CA . ASP A 1 98 ? 23.044 -17.974 -40.332 1.00 63.62 98 ASP A CA 1
ATOM 724 C C . ASP A 1 98 ? 23.453 -19.399 -40.744 1.00 63.62 98 ASP A C 1
ATOM 726 O O . ASP A 1 98 ? 24.523 -19.634 -41.306 1.00 63.62 98 ASP A O 1
ATOM 730 N N . ILE A 1 99 ? 22.596 -20.368 -40.426 1.00 62.28 99 ILE A N 1
ATOM 731 C CA . ILE A 1 99 ? 22.745 -21.780 -40.802 1.00 62.28 99 ILE A CA 1
ATOM 732 C C . ILE A 1 99 ? 22.070 -22.105 -42.144 1.00 62.28 99 ILE A C 1
ATOM 734 O O . ILE A 1 99 ? 21.960 -23.277 -42.496 1.00 62.28 99 ILE A O 1
ATOM 738 N N . SER A 1 100 ? 21.630 -21.104 -42.918 1.00 60.62 100 SER A N 1
ATOM 739 C CA . SER A 1 100 ? 20.940 -21.328 -44.197 1.00 60.62 100 SER A CA 1
ATOM 740 C C . SER A 1 100 ? 21.856 -21.446 -45.431 1.00 60.62 100 SER A C 1
ATOM 742 O O . SER A 1 100 ? 21.365 -21.573 -46.550 1.00 60.62 100 SER A O 1
ATOM 744 N N . GLY A 1 101 ? 23.181 -21.503 -45.250 1.00 57.06 101 GLY A N 1
ATOM 745 C CA . GLY A 1 101 ? 24.143 -21.809 -46.316 1.00 57.06 101 GLY A CA 1
ATOM 746 C C . GLY A 1 101 ? 24.534 -23.290 -46.375 1.00 57.06 101 GLY A C 1
ATOM 747 O O . GLY A 1 101 ? 25.593 -23.654 -45.863 1.00 57.06 101 GLY A O 1
ATOM 748 N N . GLY A 1 102 ? 23.704 -24.126 -47.007 1.00 42.47 102 GLY A N 1
ATOM 749 C CA . GLY A 1 102 ? 23.988 -25.530 -47.340 1.00 42.47 102 GLY A CA 1
ATOM 750 C C . GLY A 1 102 ? 23.504 -25.891 -48.736 1.00 42.47 102 GLY A C 1
ATOM 751 O O . GLY A 1 102 ? 22.356 -25.517 -49.059 1.00 42.47 102 GLY A O 1
#